Protein AF-A0A957F9A7-F1 (afdb_monomer_lite)

Radius of gyration: 16.11 Å; chains: 1; bounding box: 37×34×52 Å

Sequence (173 aa):
MDPIIGNIPNRIVIVIGLGLLIWALRLVDGLLLRGRLNQRYAIQPRTPFRLLPILIAPFLHKDLKHILSNTIPLLVLAYLVMVPNTFAFWVVTPIVMLTSGLGIWLFGKSGTGHVGASSLILGYFGYVLARGILLGDFVSILIAVGVVVLGAIFYGAFGMIKQIIPGKEGIST

Foldseek 3Di:
DPLQVVCVVVLVCVLVVLLCQLVVQACCCVPPVVVVCQVVLFLAAPDPDDVRSLLCQASYDDDDLQSVLQSQLVSLLLSLLCNVHNVSSVVQQVVQSVVLSVVCRHPNDHPATGGHNLSVSVSSLVVSVVCCVVVVVVVSNVSNVVSNVVSCVPSNVCNRVCSPPDDDDDHDD

pLDDT: mean 88.1, std 16.27, range [38.59, 98.5]

Structure (mmCIF, N/CA/C/O backbone):
data_AF-A0A957F9A7-F1
#
_entry.id   AF-A0A957F9A7-F1
#
loop_
_atom_site.group_PDB
_atom_site.id
_atom_site.type_symbol
_atom_site.label_atom_id
_atom_site.label_alt_id
_atom_site.label_comp_id
_atom_site.label_asym_id
_atom_site.label_entity_id
_atom_site.label_seq_id
_atom_site.pdbx_PDB_ins_code
_atom_site.Cartn_x
_atom_site.Cartn_y
_atom_site.Cartn_z
_atom_site.occupancy
_atom_site.B_iso_or_equiv
_atom_site.auth_seq_id
_atom_site.auth_comp_id
_atom_site.auth_asym_id
_atom_site.auth_atom_id
_atom_site.pdbx_PDB_model_num
ATOM 1 N N . MET A 1 1 ? 10.941 1.898 -30.757 1.00 50.50 1 MET A N 1
ATOM 2 C CA . MET A 1 1 ? 11.155 2.429 -29.394 1.00 50.50 1 MET A CA 1
ATOM 3 C C . MET A 1 1 ? 10.916 1.288 -28.431 1.00 50.50 1 MET A C 1
ATOM 5 O O . MET A 1 1 ? 9.912 0.608 -28.610 1.00 50.50 1 MET A O 1
ATOM 9 N N . ASP A 1 2 ? 11.816 1.046 -27.477 1.00 53.00 2 ASP A N 1
ATOM 10 C CA . ASP A 1 2 ? 11.614 -0.018 -26.492 1.00 53.00 2 ASP A CA 1
ATOM 11 C C . ASP A 1 2 ? 10.252 0.158 -25.799 1.00 53.00 2 ASP A C 1
ATOM 13 O O . ASP A 1 2 ? 9.979 1.254 -25.289 1.00 53.00 2 ASP A O 1
ATOM 17 N N . PRO A 1 3 ? 9.399 -0.884 -25.735 1.00 59.69 3 PRO A N 1
ATOM 18 C CA . PRO A 1 3 ? 8.107 -0.823 -25.044 1.00 59.69 3 PRO A CA 1
ATOM 19 C C . PRO A 1 3 ? 8.244 -0.366 -23.583 1.00 59.69 3 PRO A C 1
ATOM 21 O O . PRO A 1 3 ? 7.320 0.208 -23.007 1.00 59.69 3 PRO A O 1
ATOM 24 N N . ILE A 1 4 ? 9.427 -0.595 -23.003 1.00 58.91 4 ILE A N 1
ATOM 25 C CA . ILE A 1 4 ? 9.827 -0.175 -21.661 1.00 58.91 4 ILE A CA 1
ATOM 26 C C . ILE A 1 4 ? 9.939 1.354 -21.563 1.00 58.91 4 ILE A C 1
ATOM 28 O O . ILE A 1 4 ? 9.441 1.932 -20.599 1.00 58.91 4 ILE A O 1
ATOM 32 N N . ILE A 1 5 ? 10.544 2.013 -22.557 1.00 60.78 5 ILE A N 1
ATOM 33 C CA . ILE A 1 5 ? 10.797 3.464 -22.549 1.00 60.78 5 ILE A CA 1
ATOM 34 C C . ILE A 1 5 ? 9.531 4.242 -22.931 1.00 60.78 5 ILE A C 1
ATOM 36 O O . ILE A 1 5 ? 9.222 5.262 -22.316 1.00 60.78 5 ILE A O 1
ATOM 40 N N . GLY A 1 6 ? 8.738 3.729 -23.880 1.00 60.78 6 GLY A N 1
ATOM 41 C CA . GLY A 1 6 ? 7.516 4.397 -24.348 1.00 60.78 6 GLY A CA 1
ATOM 42 C C . GLY A 1 6 ? 6.411 4.539 -23.291 1.00 60.78 6 GLY A C 1
ATOM 43 O O . GLY A 1 6 ? 5.535 5.386 -23.430 1.00 60.78 6 GLY A O 1
ATOM 44 N N . ASN A 1 7 ? 6.452 3.745 -22.215 1.00 74.44 7 ASN A N 1
ATOM 45 C CA . ASN A 1 7 ? 5.425 3.733 -21.166 1.00 74.44 7 ASN A CA 1
ATOM 46 C C . ASN A 1 7 ? 5.850 4.439 -19.864 1.00 74.44 7 ASN A C 1
ATOM 48 O O . ASN A 1 7 ? 5.068 4.474 -18.913 1.00 74.44 7 ASN A O 1
ATOM 52 N N . ILE A 1 8 ? 7.063 5.005 -19.794 1.00 78.88 8 ILE A N 1
ATOM 53 C CA . ILE A 1 8 ? 7.565 5.703 -18.595 1.00 78.88 8 ILE A CA 1
ATOM 54 C C . ILE A 1 8 ? 6.632 6.844 -18.149 1.00 78.88 8 ILE A C 1
ATOM 56 O O . ILE A 1 8 ? 6.309 6.882 -16.957 1.00 78.88 8 ILE A O 1
ATOM 60 N N . PRO A 1 9 ? 6.124 7.720 -19.045 1.00 85.12 9 PRO A N 1
ATOM 61 C CA . PRO A 1 9 ? 5.221 8.796 -18.637 1.00 85.12 9 PRO A CA 1
ATOM 62 C C . PRO A 1 9 ? 3.970 8.271 -17.922 1.00 85.12 9 PRO A C 1
ATOM 64 O O . PRO A 1 9 ? 3.603 8.779 -16.865 1.00 85.12 9 PRO A O 1
ATOM 67 N N . ASN A 1 10 ? 3.375 7.186 -18.425 1.00 90.62 10 ASN A N 1
ATOM 68 C CA . ASN A 1 10 ? 2.188 6.578 -17.820 1.00 90.62 10 ASN A CA 1
ATOM 69 C C . ASN A 1 10 ? 2.476 6.018 -16.423 1.00 90.62 10 ASN A C 1
ATOM 71 O O . ASN A 1 10 ? 1.678 6.203 -15.507 1.00 90.62 10 ASN A O 1
ATOM 75 N N . ARG A 1 11 ? 3.632 5.367 -16.232 1.00 94.12 11 ARG A N 1
ATOM 76 C CA . ARG A 1 11 ? 4.041 4.836 -14.920 1.00 94.12 11 ARG A CA 1
ATOM 77 C C . ARG A 1 11 ? 4.198 5.954 -13.896 1.00 94.12 11 ARG A C 1
ATOM 79 O O . ARG A 1 11 ? 3.712 5.828 -12.776 1.00 94.12 11 ARG A O 1
ATOM 86 N N . ILE A 1 12 ? 4.844 7.053 -14.288 1.00 95.00 12 ILE A N 1
ATOM 87 C CA . ILE A 1 12 ? 5.036 8.224 -13.426 1.00 95.00 12 ILE A CA 1
ATOM 88 C C . ILE A 1 12 ? 3.685 8.839 -13.057 1.00 95.00 12 ILE A C 1
ATOM 90 O O . ILE A 1 12 ? 3.443 9.093 -11.880 1.00 95.00 12 ILE A O 1
ATOM 94 N N . VAL A 1 13 ? 2.781 9.014 -14.027 1.00 96.25 13 VAL A N 1
ATOM 95 C CA . VAL A 1 13 ? 1.426 9.533 -13.777 1.00 96.25 13 VAL A CA 1
ATOM 96 C C . VAL A 1 13 ? 0.665 8.647 -12.790 1.00 96.25 13 VAL A C 1
ATOM 98 O O . VAL A 1 13 ? 0.061 9.170 -11.857 1.00 96.25 13 VAL A O 1
ATOM 101 N N . ILE A 1 14 ? 0.731 7.319 -12.933 1.00 96.75 14 ILE A N 1
ATOM 102 C CA . ILE A 1 14 ? 0.079 6.379 -12.008 1.00 96.75 14 ILE A CA 1
ATOM 103 C C . ILE A 1 14 ? 0.660 6.499 -10.595 1.00 96.75 14 ILE A C 1
ATOM 105 O O . ILE A 1 14 ? -0.094 6.584 -9.630 1.00 96.75 14 ILE A O 1
ATOM 109 N N . VAL A 1 15 ? 1.987 6.529 -10.458 1.00 97.69 15 VAL A N 1
ATOM 110 C CA . VAL A 1 15 ? 2.659 6.624 -9.152 1.00 97.69 15 VAL A CA 1
ATOM 111 C C . VAL A 1 15 ? 2.347 7.958 -8.474 1.00 97.69 15 VAL A C 1
ATOM 113 O O . VAL A 1 15 ? 1.937 7.977 -7.315 1.00 97.69 15 VAL A O 1
ATOM 116 N N . ILE A 1 16 ? 2.467 9.076 -9.191 1.00 97.56 16 ILE A N 1
ATOM 117 C CA . ILE A 1 16 ? 2.120 10.398 -8.655 1.00 97.56 16 ILE A CA 1
ATOM 118 C C . ILE A 1 16 ? 0.634 10.447 -8.296 1.00 97.56 16 ILE A C 1
ATOM 120 O O . ILE A 1 16 ? 0.294 10.888 -7.202 1.00 97.56 16 ILE A O 1
ATOM 124 N N . GLY A 1 17 ? -0.245 9.941 -9.163 1.00 98.19 17 GLY A N 1
ATOM 125 C CA . GLY A 1 17 ? -1.681 9.861 -8.906 1.00 98.19 17 GLY A CA 1
ATOM 126 C C . GLY A 1 17 ? -2.010 9.051 -7.652 1.00 98.19 17 GLY A C 1
ATOM 127 O O . GLY A 1 17 ? -2.815 9.491 -6.835 1.00 98.19 17 GLY A O 1
ATOM 128 N N . LEU A 1 18 ? -1.337 7.916 -7.444 1.00 98.06 18 LEU A N 1
ATOM 129 C CA . LEU A 1 18 ? -1.471 7.101 -6.237 1.00 98.06 18 LEU A CA 1
ATOM 130 C C . LEU A 1 18 ? -1.022 7.864 -4.983 1.00 98.06 18 LEU A C 1
ATOM 132 O O . LEU A 1 18 ? -1.723 7.844 -3.972 1.00 98.06 18 LEU A O 1
ATOM 136 N N . GLY A 1 19 ? 0.112 8.566 -5.053 1.00 98.19 19 GLY A N 1
ATOM 137 C CA . GLY A 1 19 ? 0.606 9.414 -3.967 1.00 98.19 19 GLY A CA 1
ATOM 138 C C . GLY A 1 19 ? -0.369 10.542 -3.627 1.00 98.19 19 GLY A C 1
ATOM 139 O O . GLY A 1 19 ? -0.747 10.712 -2.468 1.00 98.19 19 GLY A O 1
ATOM 140 N N . LEU A 1 20 ? -0.837 11.271 -4.639 1.00 98.50 20 LEU A N 1
ATOM 141 C CA . LEU A 1 20 ? -1.823 12.337 -4.472 1.00 98.50 20 LEU A CA 1
ATOM 142 C C . LEU A 1 20 ? -3.130 11.806 -3.880 1.00 98.50 20 LEU A C 1
ATOM 144 O O . LEU A 1 20 ? -3.684 12.438 -2.985 1.00 98.50 20 LEU A O 1
ATOM 148 N N . LEU A 1 21 ? -3.593 10.631 -4.314 1.00 98.38 21 LEU A N 1
ATOM 149 C CA . LEU A 1 21 ? -4.808 10.006 -3.799 1.00 98.38 21 LEU A CA 1
ATOM 150 C C . LEU A 1 21 ? -4.716 9.728 -2.294 1.00 98.38 21 LEU A C 1
ATOM 152 O O . LEU A 1 21 ? -5.600 10.147 -1.545 1.00 98.38 21 LEU A O 1
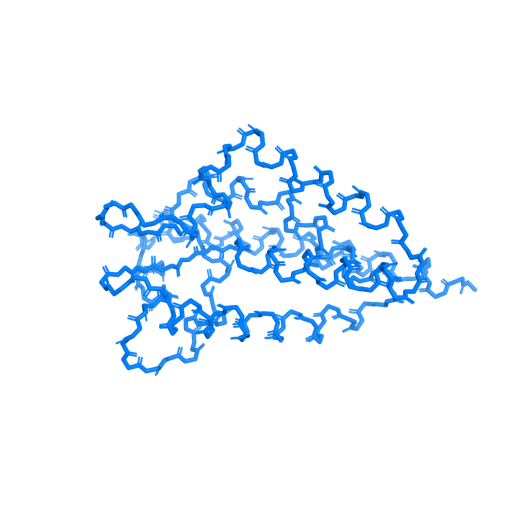ATOM 156 N N . ILE A 1 22 ? -3.658 9.051 -1.830 1.00 98.06 22 ILE A N 1
ATOM 157 C CA . ILE A 1 22 ? -3.535 8.701 -0.404 1.00 98.06 22 ILE A CA 1
ATOM 158 C C . ILE A 1 22 ? -3.388 9.945 0.481 1.00 98.06 22 ILE A C 1
ATOM 160 O O . ILE A 1 22 ? -3.947 9.996 1.579 1.00 98.06 22 ILE A O 1
ATOM 164 N N . TRP A 1 23 ? -2.690 10.976 -0.005 1.00 98.44 23 TRP A N 1
ATOM 165 C CA . TRP A 1 23 ? -2.528 12.236 0.718 1.00 98.44 23 TRP A CA 1
ATOM 166 C C . TRP A 1 23 ? -3.820 13.050 0.738 1.00 98.44 23 TRP A C 1
ATOM 168 O O . TRP A 1 23 ? -4.209 13.536 1.800 1.00 98.44 23 TRP A O 1
ATOM 178 N N . ALA A 1 24 ? -4.534 13.137 -0.386 1.00 98.31 24 ALA A N 1
ATOM 179 C CA . ALA A 1 24 ? -5.834 13.795 -0.456 1.00 98.31 24 ALA A CA 1
ATOM 180 C C . ALA A 1 24 ? -6.838 13.136 0.499 1.00 98.31 24 ALA A C 1
ATOM 182 O O . ALA A 1 24 ? -7.463 13.827 1.303 1.00 98.31 24 ALA A O 1
ATOM 183 N N . LEU A 1 25 ? -6.935 11.801 0.490 1.00 98.12 25 LEU A N 1
ATOM 184 C CA . LEU A 1 25 ? -7.801 11.059 1.410 1.00 98.12 25 LEU A CA 1
ATOM 185 C C . LEU A 1 25 ? -7.422 11.295 2.874 1.00 98.12 25 LEU A C 1
ATOM 187 O O . LEU A 1 25 ? -8.306 11.506 3.702 1.00 98.12 25 LEU A O 1
ATOM 191 N N . ARG A 1 26 ? -6.126 11.319 3.209 1.00 96.62 26 ARG A N 1
ATOM 192 C CA . ARG A 1 26 ? -5.669 11.602 4.576 1.00 96.62 26 ARG A CA 1
ATOM 193 C C . ARG A 1 26 ? -6.007 13.022 5.026 1.00 96.62 26 ARG A C 1
ATOM 195 O O . ARG A 1 26 ? -6.384 13.201 6.188 1.00 96.62 26 ARG A O 1
ATOM 202 N N . LEU A 1 27 ? -5.847 14.017 4.153 1.00 97.44 27 LEU A N 1
ATOM 203 C CA . LEU A 1 27 ? -6.173 15.413 4.453 1.00 97.44 27 LEU A CA 1
ATOM 204 C C . LEU A 1 27 ? -7.681 15.591 4.632 1.00 97.44 27 LEU A C 1
ATOM 206 O O . LEU A 1 27 ? -8.108 16.136 5.647 1.00 97.44 27 LEU A O 1
ATOM 210 N N . VAL A 1 28 ? -8.486 15.060 3.709 1.00 97.81 28 VAL A N 1
ATOM 211 C CA . VAL A 1 28 ? -9.953 15.104 3.788 1.00 97.81 28 VAL A CA 1
ATOM 212 C C . VAL A 1 28 ? -10.454 14.383 5.039 1.00 97.81 28 VAL A C 1
ATOM 214 O O . VAL A 1 28 ? -11.222 14.960 5.810 1.00 97.81 28 VAL A O 1
ATOM 217 N N . ASP A 1 29 ? -9.998 13.155 5.298 1.00 96.81 29 ASP A N 1
ATOM 218 C CA . ASP A 1 29 ? -10.467 12.398 6.461 1.00 96.81 29 ASP A CA 1
ATOM 219 C C . ASP A 1 29 ? -10.061 13.059 7.782 1.00 96.81 29 ASP A C 1
ATOM 221 O O . ASP A 1 29 ? -10.850 13.138 8.723 1.00 96.81 29 ASP A O 1
ATOM 225 N N . GLY A 1 30 ? -8.831 13.573 7.847 1.00 94.31 30 GLY A N 1
ATOM 226 C CA . GLY A 1 30 ? -8.297 14.208 9.045 1.00 94.31 30 GLY A CA 1
ATOM 227 C C . GLY A 1 30 ? -8.922 15.561 9.360 1.00 94.31 30 GLY A C 1
ATOM 228 O O . GLY A 1 30 ? -9.263 15.812 10.512 1.00 94.31 30 GLY A O 1
ATOM 229 N N . LEU A 1 31 ? -9.051 16.429 8.354 1.00 95.56 31 LEU A N 1
ATOM 230 C CA . LEU A 1 31 ? -9.465 17.821 8.542 1.00 95.56 31 LEU A CA 1
ATOM 231 C C . LEU A 1 31 ? -10.983 17.998 8.467 1.00 95.56 31 LEU A C 1
ATOM 233 O O . LEU A 1 31 ? -11.542 18.780 9.230 1.00 95.56 31 LEU A O 1
ATOM 237 N N . LEU A 1 32 ? -11.657 17.272 7.568 1.00 96.50 32 LEU A N 1
ATOM 238 C CA . LEU A 1 32 ? -13.083 17.474 7.291 1.00 96.50 32 LEU A CA 1
ATOM 239 C C . LEU A 1 32 ? -13.966 16.422 7.967 1.00 96.50 32 LEU A C 1
ATOM 241 O O . LEU A 1 32 ? -15.067 16.733 8.416 1.00 96.50 32 LEU A O 1
ATOM 245 N N . LEU A 1 33 ? -13.496 15.175 8.058 1.00 95.81 33 LEU A N 1
ATOM 246 C CA . LEU A 1 33 ? -14.331 14.045 8.487 1.00 95.81 33 LEU A CA 1
ATOM 247 C C . LEU A 1 33 ? -13.977 13.496 9.871 1.00 95.81 33 LEU A C 1
ATOM 249 O O . LEU A 1 33 ? -14.659 12.587 10.343 1.00 95.81 33 LEU A O 1
ATOM 253 N N . ARG A 1 34 ? -12.965 14.058 10.544 1.00 93.69 34 ARG A N 1
ATOM 254 C CA . ARG A 1 34 ? -12.528 13.671 11.897 1.00 93.69 34 ARG A CA 1
ATOM 255 C C . ARG A 1 34 ? -12.271 12.159 12.036 1.00 93.69 34 ARG A C 1
ATOM 257 O O . ARG A 1 34 ? -12.623 11.560 13.048 1.00 93.69 34 ARG A O 1
ATOM 264 N N . GLY A 1 35 ? -11.698 11.531 11.008 1.00 92.12 35 GLY A N 1
ATOM 265 C CA . GLY A 1 35 ? -11.353 10.105 11.015 1.00 92.12 35 GLY A CA 1
ATOM 266 C C . GLY A 1 35 ? -12.502 9.144 10.676 1.00 92.12 35 GLY A C 1
ATOM 267 O O . GLY A 1 35 ? -12.351 7.928 10.823 1.00 92.12 35 GLY A O 1
ATOM 268 N N . ARG A 1 36 ? -13.672 9.644 10.258 1.00 94.44 36 ARG A N 1
ATOM 269 C CA . ARG A 1 36 ? -14.846 8.801 9.970 1.00 94.44 36 ARG A CA 1
ATOM 270 C C . ARG A 1 36 ? -14.634 7.849 8.791 1.00 94.44 36 ARG A C 1
ATOM 272 O O . ARG A 1 36 ? -15.222 6.767 8.805 1.00 94.44 36 ARG A O 1
ATOM 279 N N . LEU A 1 37 ? -13.820 8.196 7.788 1.00 94.75 37 LEU A N 1
ATOM 280 C CA . LEU A 1 37 ? -13.495 7.261 6.702 1.00 94.75 37 LEU A CA 1
ATOM 281 C C . LEU A 1 37 ? -12.665 6.099 7.232 1.00 94.75 37 LEU A C 1
ATOM 283 O O . LEU A 1 37 ? -13.027 4.951 6.975 1.00 94.75 37 LEU A O 1
ATOM 287 N N . ASN A 1 38 ? -11.621 6.387 8.019 1.00 92.25 38 ASN A N 1
ATOM 288 C CA . ASN A 1 38 ? -10.823 5.357 8.685 1.00 92.25 38 ASN A CA 1
ATOM 289 C C . ASN A 1 38 ? -11.714 4.402 9.499 1.00 92.25 38 ASN A C 1
ATOM 291 O O . ASN A 1 38 ? -11.626 3.191 9.334 1.00 92.25 38 ASN A O 1
ATOM 295 N N . GLN A 1 39 ? -12.632 4.922 10.319 1.00 92.19 39 GLN A N 1
ATOM 296 C CA . GLN A 1 39 ? -13.532 4.091 11.134 1.00 92.19 39 GLN A CA 1
ATOM 297 C C . GLN A 1 39 ? -14.489 3.230 10.291 1.00 92.19 39 GLN A C 1
ATOM 299 O O . GLN A 1 39 ? -14.738 2.068 10.613 1.00 92.19 39 GLN A O 1
ATOM 304 N N . ARG A 1 40 ? -15.033 3.787 9.202 1.00 95.06 40 ARG A N 1
ATOM 305 C CA . ARG A 1 40 ? -16.044 3.120 8.367 1.00 95.06 40 ARG A CA 1
ATOM 306 C C . ARG A 1 40 ? -15.469 2.021 7.474 1.00 95.06 40 ARG A C 1
ATOM 308 O O . ARG A 1 40 ? -16.169 1.034 7.204 1.00 95.06 40 ARG A O 1
ATOM 315 N N . TYR A 1 41 ? -14.246 2.227 6.989 1.00 96.62 41 TYR A N 1
ATOM 316 C CA . TYR A 1 41 ? -13.603 1.401 5.967 1.00 96.62 41 TYR A CA 1
ATOM 317 C C . TYR A 1 41 ? -12.344 0.678 6.450 1.00 96.62 41 TYR A C 1
ATOM 319 O O . TYR A 1 41 ? -11.682 0.042 5.638 1.00 96.62 41 TYR A O 1
ATOM 327 N N . ALA A 1 42 ? -12.037 0.713 7.747 1.00 95.69 42 ALA A N 1
ATOM 328 C CA . ALA A 1 42 ? -11.057 -0.192 8.332 1.00 95.69 42 ALA A CA 1
ATOM 329 C C . ALA A 1 42 ? -11.466 -1.657 8.132 1.00 95.69 42 ALA A C 1
ATOM 331 O O . ALA A 1 42 ? -12.635 -2.025 8.300 1.00 95.69 42 ALA A O 1
ATOM 332 N N . ILE A 1 43 ? -10.487 -2.507 7.827 1.00 95.50 43 ILE A N 1
ATOM 333 C CA . ILE A 1 43 ? -10.666 -3.958 7.826 1.00 95.50 43 ILE A CA 1
ATOM 334 C C . ILE A 1 43 ? -10.770 -4.408 9.281 1.00 95.50 43 ILE A C 1
ATOM 336 O O . ILE A 1 43 ? -9.818 -4.269 10.054 1.00 95.50 43 ILE A O 1
ATOM 340 N N . GLN A 1 44 ? -11.931 -4.945 9.644 1.00 95.25 44 GLN A N 1
ATOM 341 C CA . GLN A 1 44 ? -12.198 -5.492 10.969 1.00 95.25 44 GLN A CA 1
ATOM 342 C C . GLN A 1 44 ? -12.063 -7.018 10.914 1.00 95.25 44 GLN A C 1
ATOM 344 O O . GLN A 1 44 ? -12.837 -7.664 10.204 1.00 95.25 44 GLN A O 1
ATOM 349 N N . PRO A 1 45 ? -11.080 -7.621 11.603 1.00 94.88 45 PRO A N 1
ATOM 350 C CA . PRO A 1 45 ? -10.890 -9.062 11.552 1.00 94.88 45 PRO A CA 1
ATOM 351 C C . PRO A 1 45 ? -12.052 -9.825 12.177 1.00 94.88 45 PRO A C 1
ATOM 353 O O . PRO A 1 45 ? -12.544 -9.451 13.245 1.00 94.88 45 PRO A O 1
ATOM 356 N N . ARG A 1 46 ? -12.434 -10.938 11.544 1.00 94.38 46 ARG A N 1
ATOM 357 C CA . ARG A 1 46 ? -13.418 -11.906 12.059 1.00 94.38 46 ARG A CA 1
ATOM 358 C C . ARG A 1 46 ? -14.799 -11.307 12.376 1.00 94.38 46 ARG A C 1
ATOM 360 O O . ARG A 1 46 ? -15.534 -11.839 13.201 1.00 94.38 46 ARG A O 1
ATOM 367 N N . THR A 1 47 ? -15.163 -10.214 11.707 1.00 93.75 47 THR A N 1
ATOM 368 C CA . THR A 1 47 ? -16.527 -9.651 11.678 1.00 93.75 47 THR A CA 1
ATOM 369 C C . THR A 1 47 ? -17.256 -10.084 10.400 1.00 93.75 47 THR A C 1
ATOM 371 O O . THR A 1 47 ? -16.593 -10.590 9.491 1.00 93.75 47 THR A O 1
ATOM 374 N N . PRO A 1 48 ? -18.582 -9.860 10.255 1.00 96.12 48 PRO A N 1
ATOM 375 C CA . PRO A 1 48 ? -19.277 -10.110 8.992 1.00 96.12 48 PRO A CA 1
ATOM 376 C C . PRO A 1 48 ? -18.514 -9.530 7.800 1.00 96.12 48 PRO A C 1
ATOM 378 O O . PRO A 1 48 ? -18.048 -8.386 7.846 1.00 96.12 48 PRO A O 1
ATOM 381 N N . PHE A 1 49 ? -18.336 -10.353 6.766 1.00 93.06 49 PHE A N 1
ATOM 382 C CA . PHE A 1 49 ? -17.470 -10.028 5.641 1.00 93.06 49 PHE A CA 1
ATOM 383 C C . PHE A 1 49 ? -17.971 -8.788 4.896 1.00 93.06 49 PHE A C 1
ATOM 385 O O . PHE A 1 49 ? -19.153 -8.658 4.576 1.00 93.06 49 PHE A O 1
ATOM 392 N N . ARG A 1 50 ? -17.045 -7.876 4.591 1.00 94.12 50 ARG A N 1
ATOM 393 C CA . ARG A 1 50 ? -17.308 -6.676 3.797 1.00 94.12 50 ARG A CA 1
ATOM 394 C C . ARG A 1 50 ? -16.170 -6.504 2.800 1.00 94.12 50 ARG A C 1
ATOM 396 O O . ARG A 1 50 ? -15.034 -6.259 3.195 1.00 94.12 50 ARG A O 1
ATOM 403 N N . LEU A 1 51 ? -16.493 -6.575 1.510 1.00 95.44 51 LEU A N 1
ATOM 404 C CA . LEU A 1 51 ? -15.510 -6.408 0.435 1.00 95.44 51 LEU A CA 1
ATOM 405 C C . LEU A 1 51 ? -14.961 -4.976 0.369 1.00 95.44 51 LEU A C 1
ATOM 407 O O . LEU A 1 51 ? -13.787 -4.758 0.098 1.00 95.44 51 LEU A O 1
ATOM 411 N N . LEU A 1 52 ? -15.810 -3.985 0.638 1.00 96.38 52 LEU A N 1
ATOM 412 C CA . LEU A 1 52 ? -15.455 -2.584 0.440 1.00 96.38 52 LEU A CA 1
ATOM 413 C C . LEU A 1 52 ? -14.283 -2.110 1.334 1.00 96.38 52 LEU A C 1
ATOM 415 O O . LEU A 1 52 ? -13.364 -1.498 0.797 1.00 96.38 52 LEU A O 1
ATOM 419 N N . PRO A 1 53 ? -14.229 -2.429 2.646 1.00 95.56 53 PRO A N 1
ATOM 420 C CA . PRO A 1 53 ? -13.035 -2.206 3.465 1.00 95.56 53 PRO A CA 1
ATOM 421 C C . PRO A 1 53 ? -11.751 -2.822 2.901 1.00 95.56 53 PRO A C 1
ATOM 423 O O . PRO A 1 53 ? -10.712 -2.182 2.965 1.00 95.56 53 PRO A O 1
ATOM 426 N N . ILE A 1 54 ? -11.806 -4.014 2.300 1.00 96.00 54 ILE A N 1
ATOM 427 C CA . ILE A 1 54 ? -10.619 -4.671 1.724 1.00 96.00 54 ILE A CA 1
ATOM 428 C C . ILE A 1 54 ? -10.022 -3.840 0.580 1.00 96.00 54 ILE A C 1
ATOM 430 O O . ILE A 1 54 ? -8.804 -3.727 0.467 1.00 96.00 54 ILE A O 1
ATOM 434 N N . LEU A 1 55 ? -10.876 -3.225 -0.239 1.00 96.00 55 LEU A N 1
ATOM 435 C CA . LEU A 1 55 ? -10.446 -2.417 -1.381 1.00 96.00 55 LEU A CA 1
ATOM 436 C C . LEU A 1 55 ? -10.087 -0.974 -0.994 1.00 96.00 55 LEU A C 1
ATOM 438 O O . LEU A 1 55 ? -9.231 -0.371 -1.630 1.00 96.00 55 LEU A O 1
ATOM 442 N N . ILE A 1 56 ? -10.730 -0.408 0.034 1.00 96.81 56 ILE A N 1
ATOM 443 C CA . ILE A 1 56 ? -10.551 1.003 0.419 1.00 96.81 56 ILE A CA 1
ATOM 444 C C . ILE A 1 56 ? -9.457 1.194 1.473 1.00 96.81 56 ILE A C 1
ATOM 446 O O . ILE A 1 56 ? -8.711 2.172 1.403 1.00 96.81 56 ILE A O 1
ATOM 450 N N . ALA A 1 57 ? -9.346 0.289 2.448 1.00 96.06 57 ALA A N 1
ATOM 451 C CA . ALA A 1 57 ? -8.420 0.427 3.571 1.00 96.06 57 ALA A CA 1
ATOM 452 C C . ALA A 1 57 ? -6.964 0.726 3.168 1.00 96.06 57 ALA A C 1
ATOM 454 O O . ALA A 1 57 ? -6.362 1.564 3.844 1.00 96.06 57 ALA A O 1
ATOM 455 N N . PRO A 1 58 ? -6.403 0.155 2.077 1.00 96.38 58 PRO A N 1
ATOM 456 C CA . PRO A 1 58 ? -5.037 0.461 1.650 1.00 96.38 58 PRO A CA 1
ATOM 457 C C . PRO A 1 58 ? -4.773 1.942 1.349 1.00 96.38 58 PRO A C 1
ATOM 459 O O . PRO A 1 58 ? -3.633 2.393 1.422 1.00 96.38 58 PRO A O 1
ATOM 462 N N . PHE A 1 59 ? -5.810 2.715 1.020 1.00 97.88 59 PHE A N 1
ATOM 463 C CA . PHE A 1 59 ? -5.679 4.134 0.689 1.00 97.88 59 PHE A CA 1
ATOM 464 C C . PHE A 1 59 ? -5.885 5.066 1.890 1.00 97.88 59 PHE A C 1
ATOM 466 O O . PHE A 1 59 ? -5.577 6.257 1.819 1.00 97.88 59 PHE A O 1
ATOM 473 N N . LEU A 1 60 ? -6.399 4.540 3.000 1.00 97.25 60 LEU A N 1
ATOM 474 C CA . LEU A 1 60 ? -6.706 5.300 4.205 1.00 97.25 60 LEU A CA 1
ATOM 475 C C . LEU A 1 60 ? -5.566 5.205 5.216 1.00 97.25 60 LEU A C 1
ATOM 477 O O . LEU A 1 60 ? -4.915 4.177 5.331 1.00 97.25 60 LEU A O 1
ATOM 481 N N . HIS A 1 61 ? -5.311 6.276 5.965 1.00 94.94 61 HIS A N 1
ATOM 482 C CA . HIS A 1 61 ? -4.229 6.318 6.948 1.00 94.94 61 HIS A CA 1
ATOM 483 C C . HIS A 1 61 ? -4.696 7.018 8.225 1.00 94.94 61 HIS A C 1
ATOM 485 O O . HIS A 1 61 ? -5.308 8.087 8.176 1.00 94.94 61 HIS A O 1
ATOM 491 N N . LYS A 1 62 ? -4.379 6.422 9.379 1.00 89.50 62 LYS A N 1
ATOM 492 C CA . LYS A 1 62 ? -4.843 6.893 10.694 1.00 89.50 62 LYS A CA 1
ATOM 493 C C . LYS A 1 62 ? -4.132 8.151 11.212 1.00 89.50 62 LYS A C 1
ATOM 495 O O . LYS A 1 62 ? -4.738 8.957 11.907 1.00 89.50 62 LYS A O 1
ATOM 500 N N . ASP A 1 63 ? -2.859 8.344 10.869 1.00 89.69 63 ASP A N 1
ATOM 501 C CA . ASP A 1 63 ? -2.046 9.464 11.350 1.00 89.69 63 ASP A CA 1
ATOM 502 C C . ASP A 1 63 ? -0.962 9.862 10.329 1.00 89.69 63 ASP A C 1
ATOM 504 O O . ASP A 1 63 ? -0.829 9.236 9.275 1.00 89.69 63 ASP A O 1
ATOM 508 N N . LEU A 1 64 ? -0.253 10.967 10.593 1.00 91.12 64 LEU A N 1
ATOM 509 C CA . LEU A 1 64 ? 0.776 11.488 9.683 1.00 91.12 64 LEU A CA 1
ATOM 510 C C . LEU A 1 64 ? 2.007 10.582 9.615 1.00 91.12 64 LEU A C 1
ATOM 512 O O . LEU A 1 64 ? 2.558 10.380 8.536 1.00 91.12 64 LEU A O 1
ATOM 516 N N . LYS A 1 65 ? 2.422 10.002 10.745 1.00 88.94 65 LYS A N 1
ATOM 517 C CA . LYS A 1 65 ? 3.577 9.101 10.790 1.00 88.94 65 LYS A CA 1
ATOM 518 C C . LYS A 1 65 ? 3.331 7.875 9.910 1.00 88.94 65 LYS A C 1
ATOM 520 O O . LYS A 1 65 ? 4.222 7.456 9.182 1.00 88.94 65 LYS A O 1
ATOM 525 N N . HIS A 1 66 ? 2.107 7.361 9.939 1.00 89.62 66 HIS A N 1
ATOM 526 C CA . HIS A 1 66 ? 1.692 6.191 9.190 1.00 89.62 66 HIS A CA 1
ATOM 527 C C . HIS A 1 66 ? 1.641 6.421 7.669 1.00 89.62 66 HIS A C 1
ATOM 529 O O . HIS A 1 66 ? 2.091 5.568 6.907 1.00 89.62 66 HIS A O 1
ATOM 535 N N . ILE A 1 67 ? 1.125 7.560 7.190 1.00 94.25 67 ILE A N 1
ATOM 536 C CA . ILE A 1 67 ? 1.170 7.861 5.745 1.00 94.25 67 ILE A CA 1
ATOM 537 C C . ILE A 1 67 ? 2.601 8.149 5.274 1.00 94.25 67 ILE A C 1
ATOM 539 O O . ILE A 1 67 ? 2.998 7.688 4.203 1.00 94.25 67 ILE A O 1
ATOM 543 N N . LEU A 1 68 ? 3.404 8.846 6.086 1.00 91.88 68 LEU A N 1
ATOM 544 C CA . LEU A 1 68 ? 4.803 9.135 5.766 1.00 91.88 68 LEU A CA 1
ATOM 545 C C . LEU A 1 68 ? 5.621 7.847 5.619 1.00 91.88 68 LEU A C 1
ATOM 547 O O . LEU A 1 68 ? 6.342 7.704 4.635 1.00 91.88 68 LEU A O 1
ATOM 551 N N . SER A 1 69 ? 5.440 6.879 6.524 1.00 89.69 69 SER A N 1
ATOM 552 C CA . SER A 1 69 ? 6.154 5.599 6.462 1.00 89.69 69 SER A CA 1
ATOM 553 C C . SER A 1 69 ? 5.775 4.737 5.259 1.00 89.69 69 SER A C 1
ATOM 555 O O . SER A 1 69 ? 6.578 3.923 4.816 1.00 89.69 69 SER A O 1
ATOM 557 N N . ASN A 1 70 ? 4.564 4.903 4.724 1.00 94.31 70 ASN A N 1
ATOM 558 C CA . ASN A 1 70 ? 4.076 4.121 3.589 1.00 94.31 70 ASN A CA 1
ATOM 559 C C . ASN A 1 70 ? 4.302 4.792 2.232 1.00 94.31 70 ASN A C 1
ATOM 561 O O . ASN A 1 70 ? 4.344 4.089 1.228 1.00 94.31 70 ASN A O 1
ATOM 565 N N . THR A 1 71 ? 4.460 6.119 2.177 1.00 95.56 71 THR A N 1
ATOM 566 C CA . THR A 1 71 ? 4.503 6.857 0.904 1.00 95.56 71 THR A CA 1
ATOM 567 C C . THR A 1 71 ? 5.652 6.372 0.019 1.00 95.56 71 THR A C 1
ATOM 569 O O . THR A 1 71 ? 5.404 5.841 -1.058 1.00 95.56 71 THR A O 1
ATOM 572 N N . ILE A 1 72 ? 6.906 6.494 0.465 1.00 95.50 72 ILE A N 1
ATOM 573 C CA . ILE A 1 72 ? 8.066 6.164 -0.385 1.00 95.50 72 ILE A CA 1
ATOM 574 C C . ILE A 1 72 ? 8.054 4.686 -0.819 1.00 95.50 72 ILE A C 1
ATOM 576 O O . ILE A 1 72 ? 8.143 4.432 -2.023 1.00 95.50 72 ILE A O 1
ATOM 580 N N . PRO A 1 73 ? 7.885 3.704 0.088 1.00 95.75 73 PRO A N 1
ATOM 581 C CA . PRO A 1 73 ? 7.913 2.298 -0.306 1.00 95.75 73 PRO A CA 1
ATOM 582 C C . PRO A 1 73 ? 6.743 1.921 -1.218 1.00 95.75 73 PRO A C 1
ATOM 584 O O . PRO A 1 73 ? 6.946 1.171 -2.169 1.00 95.75 73 PRO A O 1
ATOM 587 N N . LEU A 1 74 ? 5.546 2.485 -1.007 1.00 97.31 74 LEU A N 1
ATOM 588 C CA . LEU A 1 74 ? 4.411 2.269 -1.905 1.00 97.31 74 LEU A CA 1
ATOM 589 C C . LEU A 1 74 ? 4.704 2.773 -3.316 1.00 97.31 74 LEU A C 1
ATOM 591 O O . LEU A 1 74 ? 4.474 2.041 -4.275 1.00 97.31 74 LEU A O 1
ATOM 595 N N . LEU A 1 75 ? 5.204 4.003 -3.450 1.00 98.19 75 LEU A N 1
ATOM 596 C CA . LEU A 1 75 ? 5.450 4.616 -4.755 1.00 98.19 75 LEU A CA 1
ATOM 597 C C . LEU A 1 75 ? 6.547 3.879 -5.530 1.00 98.19 75 LEU A C 1
ATOM 599 O O . LEU A 1 75 ? 6.374 3.579 -6.712 1.00 98.19 75 LEU A O 1
ATOM 603 N N . VAL A 1 76 ? 7.643 3.529 -4.851 1.00 98.12 76 VAL A N 1
ATOM 604 C CA . VAL A 1 76 ? 8.749 2.773 -5.453 1.00 98.12 76 VAL A CA 1
ATOM 605 C C . VAL A 1 76 ? 8.289 1.375 -5.859 1.00 98.12 76 VAL A C 1
ATOM 607 O O . VAL A 1 76 ? 8.501 0.970 -6.999 1.00 98.12 76 VAL A O 1
ATOM 610 N N . LEU A 1 77 ? 7.612 0.638 -4.976 1.00 98.19 77 LEU A N 1
ATOM 611 C CA . LEU A 1 77 ? 7.163 -0.716 -5.300 1.00 98.19 77 LEU A CA 1
ATOM 612 C C . LEU A 1 77 ? 6.061 -0.728 -6.366 1.00 98.19 77 LEU A C 1
ATOM 614 O O . LEU A 1 77 ? 6.092 -1.590 -7.239 1.00 98.19 77 LEU A O 1
ATOM 618 N N . ALA A 1 78 ? 5.137 0.238 -6.367 1.00 98.19 78 ALA A N 1
ATOM 619 C CA . ALA A 1 78 ? 4.148 0.387 -7.436 1.00 98.19 78 ALA A CA 1
ATOM 620 C C . ALA A 1 78 ? 4.825 0.607 -8.799 1.00 98.19 78 ALA A C 1
ATOM 622 O O . ALA A 1 78 ? 4.416 0.014 -9.798 1.00 98.19 78 ALA A O 1
ATOM 623 N N . TYR A 1 79 ? 5.901 1.401 -8.838 1.00 98.12 79 TYR A N 1
ATOM 624 C CA . TYR A 1 79 ? 6.718 1.553 -10.040 1.00 98.12 79 TYR A CA 1
ATOM 625 C C . TYR A 1 79 ? 7.371 0.227 -10.456 1.00 98.12 79 TYR A C 1
ATOM 627 O O . TYR A 1 79 ? 7.272 -0.173 -11.617 1.00 98.12 79 TYR A O 1
ATOM 635 N N . LEU A 1 80 ? 7.984 -0.493 -9.510 1.00 97.75 80 LEU A N 1
ATOM 636 C CA . LEU A 1 80 ? 8.630 -1.782 -9.777 1.00 97.75 80 LEU A CA 1
ATOM 637 C C . LEU A 1 80 ? 7.647 -2.864 -10.234 1.00 97.75 80 LEU A C 1
ATOM 639 O O . LEU A 1 80 ? 8.021 -3.725 -11.031 1.00 97.75 80 LEU A O 1
ATOM 643 N N . VAL A 1 81 ? 6.388 -2.819 -9.791 1.00 98.06 81 VAL A N 1
ATOM 644 C CA . VAL A 1 81 ? 5.323 -3.701 -10.292 1.00 98.06 81 VAL A CA 1
ATOM 645 C C . VAL A 1 81 ? 5.111 -3.503 -11.796 1.00 98.06 81 VAL A C 1
ATOM 647 O O . VAL A 1 81 ? 4.933 -4.485 -12.516 1.00 98.06 81 VAL A O 1
ATOM 650 N N . MET A 1 82 ? 5.198 -2.258 -12.276 1.00 97.00 82 MET A N 1
ATOM 651 C CA . MET A 1 82 ? 4.985 -1.882 -13.678 1.00 97.00 82 MET A CA 1
ATOM 652 C C . MET A 1 82 ? 6.203 -2.071 -14.588 1.00 97.00 82 MET A C 1
ATOM 654 O O . MET A 1 82 ? 6.083 -1.851 -15.796 1.00 97.00 82 MET A O 1
ATOM 658 N N . VAL A 1 83 ? 7.367 -2.460 -14.051 1.00 94.00 83 VAL A N 1
ATOM 659 C CA . VAL A 1 83 ? 8.603 -2.645 -14.836 1.00 94.00 83 VAL A CA 1
ATOM 660 C C . VAL A 1 83 ? 8.389 -3.538 -16.069 1.00 94.00 83 VAL A C 1
ATOM 662 O O . VAL A 1 83 ? 8.751 -3.080 -17.158 1.00 94.00 83 VAL A O 1
ATOM 665 N N . PRO A 1 84 ? 7.736 -4.718 -15.969 1.00 90.31 84 PRO A N 1
ATOM 666 C CA . PRO A 1 84 ? 7.468 -5.564 -17.134 1.00 90.31 84 PRO A CA 1
ATOM 667 C C . PRO A 1 84 ? 6.520 -4.894 -18.133 1.00 90.31 84 PRO A C 1
ATOM 669 O O . PRO A 1 84 ? 6.771 -4.885 -19.332 1.00 90.31 84 PRO A O 1
ATOM 672 N N . ASN A 1 85 ? 5.423 -4.318 -17.637 1.00 90.75 85 ASN A N 1
ATOM 673 C CA . ASN A 1 85 ? 4.475 -3.499 -18.386 1.00 90.75 85 ASN A CA 1
ATOM 674 C C . ASN A 1 85 ? 3.515 -2.797 -17.409 1.00 90.75 85 ASN A C 1
ATOM 676 O O . ASN A 1 85 ? 3.324 -3.237 -16.276 1.00 90.75 85 ASN A O 1
ATOM 680 N N . THR A 1 86 ? 2.866 -1.723 -17.860 1.00 93.44 86 THR A N 1
ATOM 681 C CA . THR A 1 86 ? 1.907 -0.959 -17.043 1.00 93.44 86 THR A CA 1
ATOM 682 C C . THR A 1 86 ? 0.656 -1.774 -16.683 1.00 93.44 86 THR A C 1
ATOM 684 O O . THR A 1 86 ? 0.053 -1.546 -15.638 1.00 93.44 86 THR A O 1
ATOM 687 N N . PHE A 1 87 ? 0.277 -2.758 -17.507 1.00 92.75 87 PHE A N 1
ATOM 688 C CA . PHE A 1 87 ? -0.880 -3.623 -17.251 1.00 92.75 87 PHE A CA 1
ATOM 689 C C . PHE A 1 87 ? -0.707 -4.481 -15.988 1.00 92.75 87 PHE A C 1
ATOM 691 O O . PHE A 1 87 ? -1.681 -4.726 -15.279 1.00 92.75 87 PHE A O 1
ATOM 698 N N . ALA A 1 88 ? 0.530 -4.847 -15.639 1.00 95.12 88 ALA A N 1
ATOM 699 C CA . ALA A 1 88 ? 0.839 -5.596 -14.427 1.00 95.12 88 ALA A CA 1
ATOM 700 C C . ALA A 1 88 ? 0.318 -4.907 -13.157 1.00 95.12 88 ALA A C 1
ATOM 702 O O . ALA A 1 88 ? -0.152 -5.595 -12.261 1.00 95.12 88 ALA A O 1
ATOM 703 N N . PHE A 1 89 ? 0.322 -3.571 -13.081 1.00 96.31 89 PHE A N 1
ATOM 704 C CA . PHE A 1 89 ? -0.255 -2.850 -11.939 1.00 96.31 89 PHE A CA 1
ATOM 705 C C . PHE A 1 89 ? -1.749 -3.135 -11.789 1.00 96.31 89 PHE A C 1
ATOM 707 O O . PHE A 1 89 ? -2.198 -3.561 -10.730 1.00 96.31 89 PHE A O 1
ATOM 714 N N . TRP A 1 90 ? -2.507 -3.016 -12.877 1.00 96.19 90 TRP A N 1
ATOM 715 C CA . TRP A 1 90 ? -3.955 -3.229 -12.866 1.00 96.19 90 TRP A CA 1
ATOM 716 C C . TRP A 1 90 ? -4.368 -4.668 -12.538 1.00 96.19 90 TRP A C 1
ATOM 718 O O . TRP A 1 90 ? -5.492 -4.885 -12.095 1.00 96.19 90 TRP A O 1
ATOM 728 N N . VAL A 1 91 ? -3.464 -5.637 -12.700 1.00 97.62 91 VAL A N 1
ATOM 729 C CA . VAL A 1 91 ? -3.682 -7.039 -12.314 1.00 97.62 91 VAL A CA 1
ATOM 730 C C . VAL A 1 91 ? -3.193 -7.318 -10.890 1.00 97.62 91 VAL A C 1
ATOM 732 O O . VAL A 1 91 ? -3.917 -7.892 -10.079 1.00 97.62 91 VAL A O 1
ATOM 735 N N . VAL A 1 92 ? -1.970 -6.905 -10.559 1.00 97.94 92 VAL A N 1
ATOM 736 C CA . VAL A 1 92 ? -1.321 -7.224 -9.280 1.00 97.94 92 VAL A CA 1
ATOM 737 C C . VAL A 1 92 ? -1.983 -6.481 -8.124 1.00 97.94 92 VAL A C 1
ATOM 739 O O . VAL A 1 92 ? -2.210 -7.081 -7.077 1.00 97.94 92 VAL A O 1
ATOM 742 N N . THR A 1 93 ? -2.339 -5.204 -8.294 1.00 98.06 93 THR A N 1
ATOM 743 C CA . THR A 1 93 ? -2.972 -4.389 -7.246 1.00 98.06 93 THR A CA 1
ATOM 744 C C . THR A 1 93 ? -4.241 -5.025 -6.672 1.00 98.06 93 THR A C 1
ATOM 746 O O . THR A 1 93 ? -4.265 -5.251 -5.460 1.00 98.06 93 THR A O 1
ATOM 749 N N . PRO A 1 94 ? -5.278 -5.370 -7.465 1.00 97.81 94 PRO A N 1
ATOM 750 C CA . PRO A 1 94 ? -6.484 -5.980 -6.911 1.00 97.81 94 PRO A CA 1
ATOM 751 C C . PRO A 1 94 ? -6.216 -7.359 -6.298 1.00 97.81 94 PRO A C 1
ATOM 753 O O . PRO A 1 94 ? -6.763 -7.655 -5.238 1.00 97.81 94 PRO A O 1
ATOM 756 N N . ILE A 1 95 ? -5.339 -8.180 -6.889 1.00 98.25 95 ILE A N 1
ATOM 757 C CA . ILE A 1 95 ? -4.972 -9.487 -6.318 1.00 98.25 95 ILE A CA 1
ATOM 758 C C . ILE A 1 95 ? -4.331 -9.308 -4.941 1.00 98.25 95 ILE A C 1
ATOM 760 O O . ILE A 1 95 ? -4.728 -9.978 -3.987 1.00 98.25 95 ILE A O 1
ATOM 764 N N . VAL A 1 96 ? -3.373 -8.388 -4.806 1.00 97.88 96 VAL A N 1
ATOM 765 C CA . VAL A 1 96 ? -2.711 -8.107 -3.529 1.00 97.88 96 VAL A CA 1
ATOM 766 C C . VAL A 1 96 ? -3.695 -7.534 -2.514 1.00 97.88 96 VAL A C 1
ATOM 768 O O . VAL A 1 96 ? -3.690 -7.967 -1.364 1.00 97.88 96 VAL A O 1
ATOM 771 N N . MET A 1 97 ? -4.560 -6.596 -2.906 1.00 97.25 97 MET A N 1
ATOM 772 C CA . MET A 1 97 ? -5.574 -6.037 -2.004 1.00 97.25 97 MET A CA 1
ATOM 773 C C . MET A 1 97 ? -6.497 -7.127 -1.465 1.00 97.25 97 MET A C 1
ATOM 775 O O . MET A 1 97 ? -6.697 -7.218 -0.257 1.00 97.25 97 MET A O 1
ATOM 779 N N . LEU A 1 98 ? -7.012 -7.987 -2.348 1.00 97.88 98 LEU A N 1
ATOM 780 C CA . LEU A 1 98 ? -7.907 -9.074 -1.969 1.00 97.88 98 LEU A CA 1
ATOM 781 C C . LEU A 1 98 ? -7.202 -10.095 -1.079 1.00 97.88 98 LEU A C 1
ATOM 783 O O . LEU A 1 98 ? -7.685 -10.387 0.007 1.00 97.88 98 LEU A O 1
ATOM 787 N N . THR A 1 99 ? -6.051 -10.614 -1.503 1.00 97.00 99 THR A N 1
ATOM 788 C CA . THR A 1 99 ? -5.334 -11.663 -0.760 1.00 97.00 99 THR A CA 1
ATOM 789 C C . THR A 1 99 ? -4.822 -11.168 0.591 1.00 97.00 99 THR A C 1
ATOM 791 O O . THR A 1 99 ? -5.047 -11.826 1.606 1.00 97.00 99 THR A O 1
ATOM 794 N N . SER A 1 100 ? -4.202 -9.986 0.643 1.00 93.56 100 SER A N 1
ATOM 795 C CA . SER A 1 100 ? -3.691 -9.428 1.899 1.00 93.56 100 SER A CA 1
ATOM 796 C C . SER A 1 100 ? -4.815 -8.948 2.818 1.00 93.56 100 SER A C 1
ATOM 798 O O . SER A 1 100 ? -4.764 -9.191 4.022 1.00 93.56 100 SER A O 1
ATOM 800 N N . GLY A 1 101 ? -5.874 -8.341 2.273 1.00 94.69 101 GLY A N 1
ATOM 801 C CA . GLY A 1 101 ? -7.031 -7.909 3.051 1.00 94.69 101 GLY A CA 1
ATOM 802 C C . GLY A 1 101 ? -7.855 -9.075 3.596 1.00 94.69 101 GLY A C 1
ATOM 803 O O . GLY A 1 101 ? -8.283 -9.023 4.748 1.00 94.69 101 GLY A O 1
ATOM 804 N N . LEU A 1 102 ? -8.015 -10.160 2.829 1.00 96.19 102 LEU A N 1
ATOM 805 C CA . LEU A 1 102 ? -8.579 -11.417 3.333 1.00 96.19 102 LEU A CA 1
ATOM 806 C C . LEU A 1 102 ? -7.688 -12.030 4.415 1.00 96.19 102 LEU A C 1
ATOM 808 O O . LEU A 1 102 ? -8.206 -12.489 5.429 1.00 96.19 102 LEU A O 1
ATOM 812 N N . GLY A 1 103 ? -6.364 -11.984 4.242 1.00 94.25 103 GLY A N 1
ATOM 813 C CA . GLY A 1 103 ? -5.412 -12.409 5.266 1.00 94.25 103 GLY A CA 1
ATOM 814 C C . GLY A 1 103 ? -5.588 -11.639 6.578 1.00 94.25 103 GLY A C 1
ATOM 815 O O . GLY A 1 103 ? -5.722 -12.251 7.636 1.00 94.25 103 GLY A O 1
ATOM 816 N N . ILE A 1 104 ? -5.685 -10.307 6.516 1.00 92.94 104 ILE A N 1
ATOM 817 C CA . ILE A 1 104 ? -5.975 -9.463 7.687 1.00 92.94 104 ILE A CA 1
ATOM 818 C C . ILE A 1 104 ? -7.337 -9.820 8.289 1.00 92.94 104 ILE A C 1
ATOM 820 O O . ILE A 1 104 ? -7.465 -9.918 9.508 1.00 92.94 104 ILE A O 1
ATOM 824 N N . TRP A 1 105 ? -8.360 -10.028 7.461 1.00 94.81 105 TRP A N 1
ATOM 825 C CA . TRP A 1 105 ? -9.699 -10.356 7.943 1.00 94.81 105 TRP A CA 1
ATOM 826 C C . TRP A 1 105 ? -9.748 -11.709 8.676 1.00 94.81 105 TRP A C 1
ATOM 828 O O . TRP A 1 105 ? -10.376 -11.804 9.732 1.00 94.81 105 TRP A O 1
ATOM 838 N N . LEU A 1 106 ? -9.062 -12.730 8.151 1.00 95.19 106 LEU A N 1
ATOM 839 C CA . LEU A 1 106 ? -9.012 -14.082 8.717 1.00 95.19 106 LEU A CA 1
ATOM 840 C C . LEU A 1 106 ? -8.133 -14.162 9.969 1.00 95.19 106 LEU A C 1
ATOM 842 O O . LEU A 1 106 ? -8.555 -14.694 10.997 1.00 95.19 106 LEU A O 1
ATOM 846 N N . PHE A 1 107 ? -6.909 -13.640 9.879 1.00 92.81 107 PHE A N 1
ATOM 847 C CA . PHE A 1 107 ? -5.851 -13.880 10.865 1.00 92.81 107 PHE A CA 1
ATOM 848 C C . PHE A 1 107 ? -5.593 -12.688 11.790 1.00 92.81 107 PHE A C 1
ATOM 850 O O . PHE A 1 107 ? -4.936 -12.835 12.820 1.00 92.81 107 PHE A O 1
ATOM 857 N N . GLY A 1 108 ? -6.132 -11.510 11.468 1.00 88.38 108 GLY A N 1
ATOM 858 C CA . GLY A 1 108 ? -5.988 -10.318 12.292 1.00 88.38 108 GLY A CA 1
ATOM 859 C C . GLY A 1 108 ? -6.632 -10.464 13.672 1.00 88.38 108 GLY A C 1
ATOM 860 O O . GLY A 1 108 ? -7.527 -11.285 13.922 1.00 88.38 108 GLY A O 1
ATOM 861 N N . LYS A 1 109 ? -6.178 -9.638 14.613 1.00 87.56 109 LYS A N 1
ATOM 862 C CA 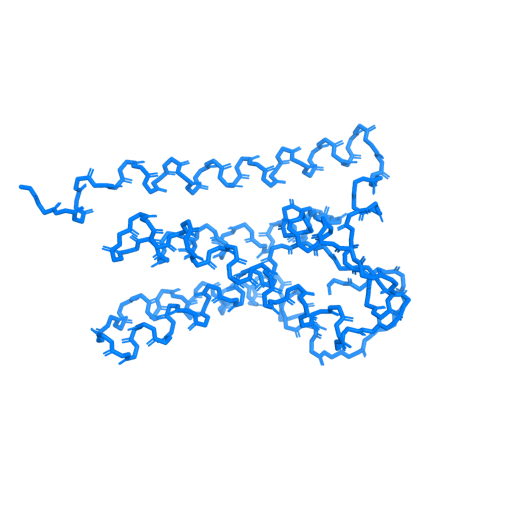. LYS A 1 109 ? -6.689 -9.625 15.987 1.00 87.56 109 LYS A CA 1
ATOM 863 C C . LYS A 1 109 ? -8.129 -9.093 16.026 1.00 87.56 109 LYS A C 1
ATOM 865 O O . LYS A 1 109 ? -8.389 -7.983 15.571 1.00 87.56 109 LYS A O 1
ATOM 870 N N . SER A 1 110 ? -9.061 -9.852 16.603 1.00 89.62 110 SER A N 1
ATOM 871 C CA . SER A 1 110 ? -10.446 -9.393 16.795 1.00 89.62 110 SER A CA 1
ATOM 872 C C . SER A 1 110 ? -10.514 -8.096 17.611 1.00 89.62 110 SER A C 1
ATOM 874 O O . SER A 1 110 ? -9.687 -7.870 18.496 1.00 89.62 110 SER A O 1
ATOM 876 N N . GLY A 1 111 ? -11.513 -7.255 17.325 1.00 87.75 111 GLY A N 1
ATOM 8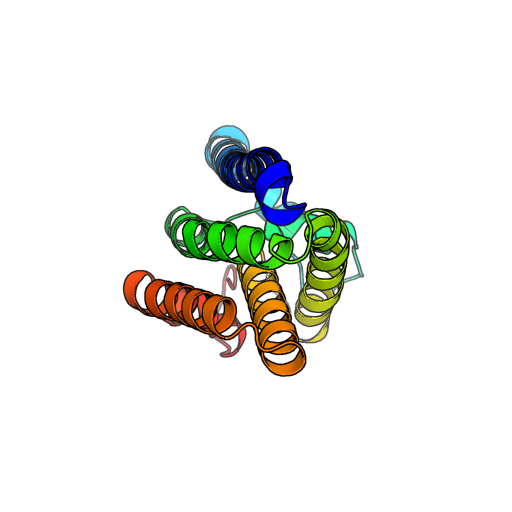77 C CA . GLY A 1 111 ? -11.706 -5.970 18.012 1.00 87.75 111 GLY A CA 1
ATOM 878 C C . GLY A 1 111 ? -10.731 -4.870 17.577 1.00 87.75 111 GLY A C 1
ATOM 879 O O . GLY A 1 111 ? -10.585 -3.870 18.271 1.00 87.75 111 GLY A O 1
ATOM 880 N N . THR A 1 112 ? -10.044 -5.053 16.448 1.00 88.81 112 THR A N 1
ATOM 881 C CA . THR A 1 112 ? -9.115 -4.070 15.879 1.00 88.81 112 THR A CA 1
ATOM 882 C C . THR A 1 112 ? -9.567 -3.666 14.475 1.00 88.81 112 THR A C 1
ATOM 884 O O . THR A 1 112 ? -10.354 -4.372 13.844 1.00 88.81 112 THR A O 1
ATOM 887 N N . GLY A 1 113 ? -9.103 -2.515 13.992 1.00 89.38 113 GLY A N 1
ATOM 888 C CA . GLY A 1 113 ? -9.392 -2.021 12.650 1.00 89.38 113 GLY A CA 1
ATOM 889 C C . GLY A 1 113 ? -8.100 -1.641 11.945 1.00 89.38 113 GLY A C 1
ATOM 890 O O . GLY A 1 113 ? -7.349 -0.827 12.474 1.00 89.38 113 GLY A O 1
ATOM 891 N N . HIS A 1 114 ? -7.876 -2.209 10.762 1.00 92.19 114 HIS A N 1
ATOM 892 C CA . HIS A 1 114 ? -6.657 -2.007 9.985 1.00 92.19 114 HIS A CA 1
ATOM 893 C C . HIS A 1 114 ? -6.943 -1.108 8.782 1.00 92.19 114 HIS A C 1
ATOM 895 O O . HIS A 1 114 ? -7.882 -1.341 8.018 1.00 92.19 114 HIS A O 1
ATOM 901 N N . VAL A 1 115 ? -6.119 -0.082 8.621 1.00 94.69 115 VAL A N 1
ATOM 902 C CA . VAL A 1 115 ? -6.058 0.807 7.453 1.00 94.69 115 VAL A CA 1
ATOM 903 C C . VAL A 1 115 ? -4.593 0.957 7.067 1.00 94.69 115 VAL A C 1
ATOM 905 O O . VAL A 1 115 ? -3.731 0.649 7.882 1.00 94.69 115 VAL A O 1
ATOM 908 N N . GLY A 1 116 ? -4.300 1.465 5.877 1.00 94.44 116 GLY A N 1
ATOM 909 C CA . GLY A 1 116 ? -2.943 1.791 5.445 1.00 94.44 116 GLY A CA 1
ATOM 910 C C . GLY A 1 116 ? -2.435 0.901 4.328 1.00 94.44 116 GLY A C 1
ATOM 911 O O . GLY A 1 116 ? -2.836 -0.252 4.176 1.00 94.44 116 GLY A O 1
ATOM 912 N N . ALA A 1 117 ? -1.499 1.443 3.553 1.00 95.56 117 ALA A N 1
ATOM 913 C CA . ALA A 1 117 ? -0.959 0.768 2.380 1.00 95.56 117 ALA A CA 1
ATOM 914 C C . ALA A 1 117 ? 0.044 -0.352 2.710 1.00 95.56 117 ALA A C 1
ATOM 916 O O . ALA A 1 117 ? 0.551 -0.994 1.796 1.00 95.56 117 ALA A O 1
ATOM 917 N N . SER A 1 118 ? 0.362 -0.605 3.981 1.00 92.25 118 SER A N 1
ATOM 918 C CA . SER A 1 118 ? 1.437 -1.529 4.370 1.00 92.25 118 SER A CA 1
ATOM 919 C C . SER A 1 118 ? 1.222 -2.962 3.872 1.00 92.25 118 SER A C 1
ATOM 921 O O . SER A 1 118 ? 2.171 -3.599 3.420 1.00 92.25 118 SER A O 1
ATOM 923 N N . SER A 1 119 ? -0.019 -3.455 3.858 1.00 91.06 119 SER A N 1
ATOM 924 C CA . SER A 1 119 ? -0.339 -4.776 3.299 1.00 91.06 119 SER A CA 1
ATOM 925 C C . SER A 1 119 ? -0.156 -4.831 1.777 1.00 91.06 119 SER A C 1
ATOM 927 O O . SER A 1 119 ? 0.334 -5.825 1.238 1.00 91.06 119 SER A O 1
ATOM 929 N N . LEU A 1 120 ? -0.470 -3.730 1.089 1.00 95.19 120 LEU A N 1
ATOM 930 C CA . LEU A 1 120 ? -0.248 -3.563 -0.345 1.00 95.19 120 LEU A CA 1
ATOM 931 C C . LEU A 1 120 ? 1.250 -3.497 -0.678 1.00 95.19 120 LEU A C 1
ATOM 933 O O . LEU A 1 120 ? 1.697 -4.146 -1.619 1.00 95.19 120 LEU A O 1
ATOM 937 N N .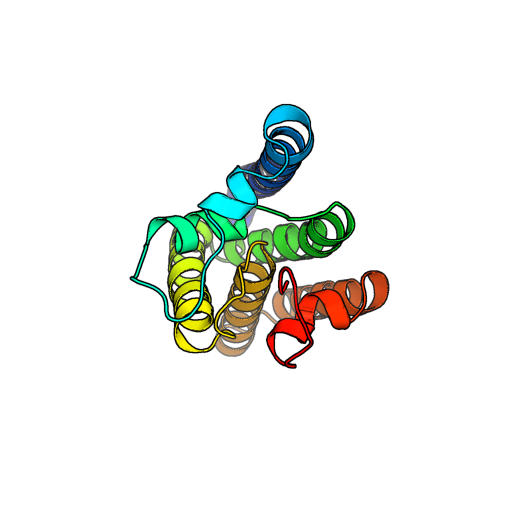 ILE A 1 121 ? 2.032 -2.781 0.134 1.00 96.31 121 ILE A N 1
ATOM 938 C CA . ILE A 1 121 ? 3.501 -2.720 0.061 1.00 96.31 121 ILE A CA 1
ATOM 939 C C . ILE A 1 121 ? 4.094 -4.121 0.217 1.00 96.31 121 ILE A C 1
ATOM 941 O O . ILE A 1 121 ? 4.917 -4.519 -0.603 1.00 96.31 121 ILE A O 1
ATOM 945 N N . LEU A 1 122 ? 3.651 -4.897 1.212 1.00 93.44 122 LEU A N 1
ATOM 946 C CA . LEU A 1 122 ? 4.137 -6.263 1.420 1.00 93.44 122 LEU A CA 1
ATOM 947 C C . LEU A 1 122 ? 3.812 -7.178 0.231 1.00 93.44 122 LEU A C 1
ATOM 949 O O . LEU A 1 122 ? 4.669 -7.942 -0.210 1.00 93.44 122 LEU A O 1
ATOM 953 N N . GLY A 1 123 ? 2.604 -7.088 -0.326 1.00 95.94 123 GLY A N 1
ATOM 954 C CA . GLY A 1 123 ? 2.249 -7.882 -1.501 1.00 95.94 123 GLY A CA 1
ATOM 955 C C . GLY A 1 123 ? 2.997 -7.461 -2.769 1.00 95.94 123 GLY A C 1
ATOM 956 O O . GLY A 1 123 ? 3.437 -8.326 -3.524 1.00 95.94 123 GLY A O 1
ATOM 957 N N . TYR A 1 124 ? 3.224 -6.161 -2.987 1.00 98.31 124 TYR A N 1
ATOM 958 C CA . TYR A 1 124 ? 4.084 -5.693 -4.080 1.00 98.31 124 TYR A CA 1
ATOM 959 C C . TYR A 1 124 ? 5.528 -6.149 -3.903 1.00 98.31 124 TYR A C 1
ATOM 961 O O . TYR A 1 124 ? 6.148 -6.582 -4.871 1.00 98.31 124 TYR A O 1
ATOM 969 N N . PHE A 1 125 ? 6.051 -6.098 -2.679 1.00 97.62 125 PHE A N 1
ATOM 970 C CA . PHE A 1 125 ? 7.372 -6.620 -2.355 1.00 97.62 125 PHE A CA 1
ATOM 971 C C . PHE A 1 125 ? 7.471 -8.112 -2.698 1.00 97.62 125 PHE A C 1
ATOM 973 O O . PHE A 1 125 ? 8.373 -8.505 -3.434 1.00 97.62 125 PHE A O 1
ATOM 980 N N . GLY A 1 126 ? 6.500 -8.926 -2.267 1.00 97.00 126 GLY A N 1
ATOM 981 C CA . GLY A 1 126 ? 6.435 -10.351 -2.606 1.00 97.00 126 GLY A CA 1
ATOM 982 C C . GLY A 1 126 ? 6.368 -10.612 -4.113 1.00 97.00 126 GLY A C 1
ATOM 983 O O . GLY A 1 126 ? 7.097 -11.463 -4.620 1.00 97.00 126 GLY A O 1
ATOM 984 N N . TYR A 1 127 ? 5.561 -9.842 -4.850 1.00 98.06 127 TYR A N 1
ATOM 985 C CA . TYR A 1 127 ? 5.493 -9.933 -6.311 1.00 98.06 127 TYR A CA 1
ATOM 986 C C . TYR A 1 127 ? 6.832 -9.594 -6.979 1.00 98.06 127 TYR A C 1
ATOM 988 O O . TYR A 1 127 ? 7.291 -10.341 -7.843 1.00 98.06 127 TYR A O 1
ATOM 996 N N . VAL A 1 128 ? 7.473 -8.487 -6.586 1.00 98.25 128 VAL A N 1
ATOM 997 C CA . VAL A 1 128 ? 8.758 -8.058 -7.158 1.00 98.25 128 VAL A CA 1
ATOM 998 C C . VAL A 1 128 ? 9.860 -9.069 -6.845 1.00 98.25 128 VAL A C 1
ATOM 1000 O O . VAL A 1 128 ? 10.640 -9.388 -7.739 1.00 98.25 128 VAL A O 1
ATOM 1003 N N . LEU A 1 129 ? 9.893 -9.623 -5.628 1.00 98.00 129 LEU A N 1
ATOM 1004 C CA . LEU A 1 129 ? 10.817 -10.700 -5.271 1.00 98.00 129 LEU A CA 1
ATOM 1005 C C . LEU A 1 129 ? 10.597 -11.945 -6.128 1.00 98.00 129 LEU A C 1
ATOM 1007 O O . LEU A 1 129 ? 11.536 -12.419 -6.762 1.00 98.00 129 LEU A O 1
ATOM 1011 N N . ALA A 1 130 ? 9.366 -12.459 -6.172 1.00 97.75 130 ALA A N 1
ATOM 1012 C CA . ALA A 1 130 ? 9.045 -13.672 -6.915 1.00 97.75 130 ALA A CA 1
ATOM 1013 C C . ALA A 1 130 ? 9.381 -13.512 -8.401 1.00 97.75 130 ALA A C 1
ATOM 1015 O O . ALA A 1 130 ? 10.087 -14.339 -8.974 1.00 97.75 130 ALA A O 1
ATOM 1016 N N . ARG A 1 131 ? 8.950 -12.404 -9.014 1.00 96.44 131 ARG A N 1
ATOM 1017 C CA . ARG A 1 131 ? 9.281 -12.086 -10.404 1.00 96.44 131 ARG A CA 1
ATOM 1018 C C . ARG A 1 131 ? 10.788 -11.963 -10.607 1.00 96.44 131 ARG A C 1
ATOM 1020 O O . ARG A 1 131 ? 11.306 -12.510 -11.572 1.00 96.44 131 ARG A O 1
ATOM 1027 N N . GLY A 1 132 ? 11.482 -11.239 -9.734 1.00 96.75 132 GLY A N 1
ATOM 1028 C CA . GLY A 1 132 ? 12.920 -11.024 -9.851 1.00 96.75 132 GLY A CA 1
ATOM 1029 C C . GLY A 1 132 ? 13.715 -12.324 -9.778 1.00 96.75 132 GLY A C 1
ATOM 1030 O O . GLY A 1 132 ? 14.641 -12.506 -10.559 1.00 96.75 132 GLY A O 1
ATOM 1031 N N . ILE A 1 133 ? 13.313 -13.252 -8.905 1.00 97.50 133 ILE A N 1
ATOM 1032 C CA . ILE A 1 133 ? 13.947 -14.569 -8.768 1.00 97.50 133 ILE A CA 1
ATOM 1033 C C . ILE A 1 133 ? 13.662 -15.430 -10.003 1.00 97.50 133 ILE A C 1
ATOM 1035 O O . ILE A 1 133 ? 14.573 -16.053 -10.537 1.00 97.50 133 ILE A O 1
ATOM 1039 N N . LEU A 1 134 ? 12.410 -15.453 -10.473 1.00 97.00 134 LEU A N 1
ATOM 1040 C CA . LEU A 1 134 ? 11.991 -16.301 -11.593 1.00 97.00 134 LEU A CA 1
ATOM 1041 C C . LEU A 1 134 ? 12.490 -15.801 -12.956 1.00 97.00 134 LEU A C 1
ATOM 1043 O O . LEU A 1 134 ? 12.732 -16.611 -13.845 1.00 97.00 134 LEU A O 1
ATOM 1047 N N . LEU A 1 135 ? 12.619 -14.483 -13.134 1.00 95.56 135 LEU A N 1
ATOM 1048 C CA . LEU A 1 135 ? 12.941 -13.845 -14.418 1.00 95.56 135 LEU A CA 1
ATOM 1049 C C . LEU A 1 135 ? 14.318 -13.155 -14.441 1.00 95.56 135 LEU A C 1
ATOM 1051 O O . LEU A 1 135 ? 14.655 -12.518 -15.435 1.00 95.56 135 LEU A O 1
ATOM 1055 N N . GLY A 1 136 ? 15.109 -13.251 -13.367 1.00 95.00 136 GLY A N 1
ATOM 1056 C CA . GLY A 1 136 ? 16.472 -12.702 -13.299 1.00 95.00 136 GLY A CA 1
ATOM 1057 C C . GLY A 1 136 ? 16.571 -11.179 -13.120 1.00 95.00 136 GLY A C 1
ATOM 1058 O O . GLY A 1 136 ? 17.624 -10.595 -13.365 1.00 95.00 136 GLY A O 1
ATOM 1059 N N . ASP A 1 137 ? 15.501 -10.512 -12.682 1.00 93.94 137 ASP A N 1
ATOM 1060 C CA . ASP A 1 137 ? 15.469 -9.061 -12.437 1.00 93.94 137 ASP A CA 1
ATOM 1061 C C . ASP A 1 137 ? 15.954 -8.720 -11.014 1.00 93.94 137 ASP A C 1
ATOM 1063 O O . ASP A 1 137 ? 15.201 -8.290 -10.134 1.00 93.94 137 ASP A O 1
ATOM 1067 N N . PHE A 1 138 ? 17.250 -8.943 -10.780 1.00 95.38 138 PHE A N 1
ATOM 1068 C CA . PHE A 1 138 ? 17.889 -8.714 -9.480 1.00 95.38 138 PHE A CA 1
ATOM 1069 C C . PHE A 1 138 ? 17.979 -7.231 -9.102 1.00 95.38 138 PHE A C 1
ATOM 1071 O O . PHE A 1 138 ? 17.989 -6.902 -7.918 1.00 95.38 138 PHE A O 1
ATOM 1078 N N . VAL A 1 139 ? 17.993 -6.320 -10.081 1.00 96.69 139 VAL A N 1
ATOM 1079 C CA . VAL A 1 139 ? 17.999 -4.872 -9.814 1.00 96.69 139 VAL A CA 1
ATOM 1080 C C . VAL A 1 139 ? 16.706 -4.459 -9.115 1.00 96.69 139 VAL A C 1
ATOM 1082 O O . VAL A 1 139 ? 16.760 -3.786 -8.085 1.00 96.69 139 VAL A O 1
ATOM 1085 N N . SER A 1 140 ? 15.546 -4.916 -9.600 1.00 96.62 140 SER A N 1
ATOM 1086 C CA . SER A 1 140 ? 14.276 -4.643 -8.919 1.00 96.62 140 SER A CA 1
ATOM 1087 C C . SER A 1 140 ? 14.221 -5.258 -7.521 1.00 96.62 140 SER A C 1
ATOM 1089 O O . SER A 1 140 ? 13.679 -4.628 -6.615 1.00 96.62 140 SER A O 1
ATOM 1091 N N . ILE A 1 141 ? 14.815 -6.441 -7.310 1.00 97.88 141 ILE A N 1
ATOM 1092 C CA . ILE A 1 141 ? 14.943 -7.039 -5.969 1.00 97.88 141 ILE A CA 1
ATOM 1093 C C . ILE A 1 141 ? 15.739 -6.121 -5.043 1.00 97.88 141 ILE A C 1
ATOM 1095 O O . ILE A 1 141 ? 15.270 -5.808 -3.950 1.00 97.88 141 ILE A O 1
ATOM 1099 N N . LEU A 1 142 ? 16.923 -5.673 -5.468 1.00 98.00 142 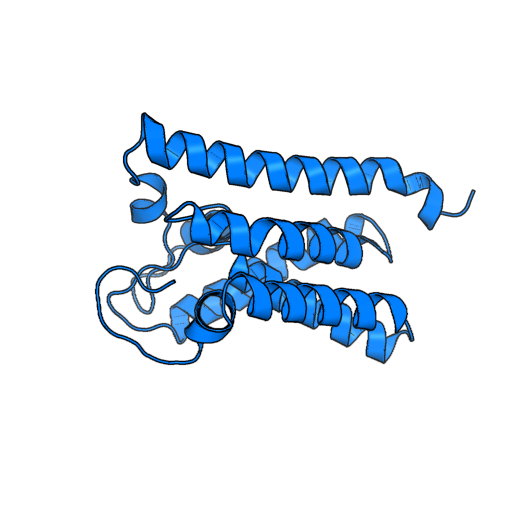LEU A N 1
ATOM 1100 C CA . LEU A 1 142 ? 17.791 -4.828 -4.647 1.00 98.00 142 LEU A CA 1
ATOM 1101 C C . LEU A 1 142 ? 17.103 -3.513 -4.268 1.00 98.00 142 LEU A C 1
ATOM 1103 O O . LEU A 1 142 ? 17.146 -3.115 -3.104 1.00 98.00 142 LEU A O 1
ATOM 1107 N N . ILE A 1 143 ? 16.411 -2.873 -5.215 1.00 98.00 143 ILE A N 1
ATOM 1108 C CA . ILE A 1 143 ? 15.648 -1.645 -4.951 1.00 98.00 143 ILE A CA 1
ATOM 1109 C C . ILE A 1 143 ? 14.494 -1.925 -3.977 1.00 98.00 143 ILE A C 1
ATOM 1111 O O . ILE A 1 143 ? 14.294 -1.166 -3.027 1.00 98.00 143 ILE A O 1
ATOM 1115 N N . ALA A 1 144 ? 13.749 -3.016 -4.179 1.00 97.00 144 ALA A N 1
ATOM 1116 C CA . ALA A 1 144 ? 12.627 -3.396 -3.323 1.00 97.00 144 ALA A CA 1
ATOM 1117 C C . ALA A 1 144 ? 13.072 -3.690 -1.881 1.00 97.00 144 ALA A C 1
ATOM 1119 O O . ALA A 1 144 ? 12.460 -3.202 -0.932 1.00 97.00 144 ALA A O 1
ATOM 1120 N N . VAL A 1 145 ? 14.163 -4.438 -1.703 1.00 96.19 145 VAL A N 1
ATOM 1121 C CA . VAL A 1 145 ? 14.753 -4.703 -0.382 1.00 96.19 145 VAL A CA 1
ATOM 1122 C C . VAL A 1 145 ? 15.255 -3.405 0.239 1.00 96.19 145 VAL A C 1
ATOM 1124 O O . VAL A 1 145 ? 14.926 -3.115 1.388 1.00 96.19 145 VAL A O 1
ATOM 1127 N N . GLY A 1 146 ? 15.985 -2.589 -0.523 1.00 95.56 146 GLY A N 1
ATOM 1128 C CA . GLY A 1 146 ? 16.518 -1.315 -0.053 1.00 95.56 146 GLY A CA 1
ATOM 1129 C C . GLY A 1 146 ? 15.427 -0.385 0.473 1.00 95.56 146 GLY A C 1
ATOM 1130 O O . GLY A 1 146 ? 15.537 0.110 1.591 1.00 95.56 146 GLY A O 1
ATOM 1131 N N . VAL A 1 147 ? 14.336 -0.189 -0.274 1.00 94.19 147 VAL A N 1
ATOM 1132 C CA . VAL A 1 147 ? 13.267 0.730 0.148 1.00 94.19 147 VAL A CA 1
ATOM 1133 C C . VAL A 1 147 ? 12.503 0.227 1.377 1.00 94.19 147 VAL A C 1
ATOM 1135 O O . VAL A 1 147 ? 12.151 1.029 2.243 1.00 94.19 147 VAL A O 1
ATOM 1138 N N . VAL A 1 148 ? 12.284 -1.087 1.500 1.00 90.75 148 VAL A N 1
ATOM 1139 C CA . VAL A 1 148 ? 11.625 -1.683 2.675 1.00 90.75 148 VAL A CA 1
ATOM 1140 C C . VAL A 1 148 ? 12.524 -1.588 3.908 1.00 90.75 148 VAL A C 1
ATOM 1142 O O . VAL A 1 148 ? 12.059 -1.184 4.974 1.00 90.75 148 VAL A O 1
ATOM 1145 N N . VAL A 1 149 ? 13.817 -1.894 3.770 1.00 90.12 149 VAL A N 1
ATOM 1146 C CA . VAL A 1 149 ? 14.794 -1.794 4.865 1.00 90.12 149 VAL A CA 1
ATOM 1147 C C . VAL A 1 149 ? 14.958 -0.344 5.315 1.00 90.12 149 VAL A C 1
ATOM 1149 O O . VAL A 1 149 ? 14.875 -0.069 6.510 1.00 90.12 149 VAL A O 1
ATOM 1152 N N . LEU A 1 150 ? 15.121 0.601 4.385 1.00 88.56 150 LEU A N 1
ATOM 1153 C CA . LEU A 1 150 ? 15.203 2.026 4.715 1.00 88.56 150 LEU A CA 1
ATOM 1154 C C . LEU A 1 150 ? 13.921 2.508 5.403 1.00 88.56 150 LEU A C 1
ATOM 1156 O O . LEU A 1 150 ? 13.997 3.173 6.433 1.00 88.56 150 LEU A O 1
ATOM 1160 N N . GLY A 1 151 ? 12.746 2.123 4.897 1.00 83.56 151 GLY A N 1
ATOM 1161 C CA . GLY A 1 151 ? 11.466 2.426 5.541 1.00 83.56 151 GLY A CA 1
ATOM 1162 C C . GLY A 1 151 ? 11.400 1.911 6.983 1.00 83.56 151 GLY A C 1
ATOM 1163 O O . GLY A 1 151 ? 11.030 2.658 7.892 1.00 83.56 151 GLY A O 1
ATOM 1164 N N . ALA A 1 152 ? 11.834 0.670 7.213 1.00 80.69 152 ALA A N 1
ATOM 1165 C CA . ALA A 1 152 ? 11.913 0.080 8.545 1.00 80.69 152 ALA A CA 1
ATOM 1166 C C . ALA A 1 152 ? 12.933 0.788 9.456 1.00 80.69 152 ALA A C 1
ATOM 1168 O O . ALA A 1 152 ? 12.683 0.919 10.651 1.00 80.69 152 ALA A O 1
ATOM 1169 N N . ILE A 1 153 ? 14.056 1.282 8.930 1.00 81.62 153 ILE A N 1
ATOM 1170 C CA . ILE A 1 153 ? 15.047 2.032 9.718 1.00 81.62 153 ILE A CA 1
ATOM 1171 C C . ILE A 1 153 ? 14.490 3.404 10.127 1.00 81.62 153 ILE A C 1
ATOM 1173 O O . ILE A 1 153 ? 14.503 3.742 11.309 1.00 81.62 153 ILE A O 1
ATOM 1177 N N . PHE A 1 154 ? 13.962 4.185 9.179 1.00 78.19 154 PHE A N 1
ATOM 1178 C CA . PHE A 1 154 ? 13.547 5.573 9.428 1.00 78.19 154 PHE A CA 1
ATOM 1179 C C . PHE A 1 154 ? 12.249 5.699 10.225 1.00 78.19 154 PHE A C 1
ATOM 1181 O O . PHE A 1 154 ? 12.113 6.591 11.061 1.00 78.19 154 PHE A O 1
ATOM 1188 N N . TYR A 1 155 ? 11.284 4.817 9.975 1.00 71.19 155 TYR A N 1
ATOM 1189 C CA . TYR A 1 155 ? 9.968 4.884 10.617 1.00 71.19 155 TYR A CA 1
ATOM 1190 C C . TYR A 1 155 ? 9.791 3.835 11.724 1.00 71.19 155 TYR A C 1
ATOM 1192 O O . TYR A 1 155 ? 8.765 3.823 12.415 1.00 71.19 155 TYR A O 1
ATOM 1200 N N . GLY A 1 156 ? 10.829 3.019 11.939 1.00 62.03 156 GLY A N 1
ATOM 1201 C CA . GLY A 1 156 ? 10.873 1.891 12.855 1.00 62.03 156 GLY A CA 1
ATOM 1202 C C . GLY A 1 156 ? 10.291 0.620 12.232 1.00 62.03 156 GLY A C 1
ATOM 1203 O O . GLY A 1 156 ? 9.206 0.638 11.646 1.00 62.03 156 GLY A O 1
ATOM 1204 N N . ALA A 1 157 ? 10.951 -0.524 12.464 1.00 49.78 157 ALA A N 1
ATOM 1205 C CA . ALA A 1 157 ? 10.414 -1.860 12.166 1.00 49.78 157 ALA A CA 1
ATOM 1206 C C . ALA A 1 157 ? 8.990 -2.032 12.741 1.00 49.78 157 ALA A C 1
ATOM 1208 O O . ALA A 1 157 ? 8.139 -2.715 12.178 1.00 49.78 157 ALA A O 1
ATOM 1209 N N . PHE A 1 158 ? 8.709 -1.312 13.830 1.00 48.44 158 PHE A N 1
ATOM 1210 C CA . PHE A 1 158 ? 7.434 -1.216 14.533 1.00 48.44 158 PHE A CA 1
ATOM 1211 C C . PHE A 1 158 ? 6.250 -0.643 13.724 1.00 48.44 158 PHE A C 1
ATOM 1213 O O . PHE A 1 158 ? 5.119 -0.789 14.178 1.00 48.44 158 PHE A O 1
ATOM 1220 N N . GLY A 1 159 ? 6.473 0.018 12.581 1.00 52.12 159 GLY A N 1
ATOM 1221 C CA . GLY A 1 159 ? 5.403 0.520 11.703 1.00 52.12 159 GLY A CA 1
ATOM 1222 C C . GLY A 1 159 ? 5.046 -0.426 10.551 1.00 52.12 159 GLY A C 1
ATOM 1223 O O . GLY A 1 159 ? 3.879 -0.526 10.193 1.00 52.12 159 GLY A O 1
ATOM 1224 N N . MET A 1 160 ? 6.033 -1.144 10.001 1.00 50.94 160 MET A N 1
ATOM 1225 C CA . MET A 1 160 ? 5.851 -2.033 8.841 1.00 50.94 160 MET A CA 1
ATOM 1226 C C . MET A 1 160 ? 5.713 -3.520 9.204 1.00 50.94 160 MET A C 1
ATOM 1228 O O . MET A 1 160 ? 5.011 -4.249 8.515 1.00 50.94 160 MET A O 1
ATOM 1232 N N . ILE A 1 161 ? 6.368 -3.983 10.278 1.00 45.34 161 ILE A N 1
ATOM 1233 C CA . ILE A 1 161 ? 6.480 -5.415 10.639 1.00 45.34 161 ILE A CA 1
ATOM 1234 C C . ILE A 1 161 ? 5.540 -5.790 11.798 1.00 45.34 161 ILE A C 1
ATOM 1236 O O . ILE A 1 161 ? 5.212 -6.956 12.014 1.00 45.34 161 ILE A O 1
ATOM 1240 N N . LYS A 1 162 ? 5.038 -4.806 12.549 1.00 47.12 162 LYS A N 1
ATOM 1241 C CA . LYS A 1 162 ? 4.278 -5.050 13.785 1.00 47.12 162 LYS A CA 1
ATOM 1242 C C . LYS A 1 162 ? 2.868 -5.619 13.581 1.00 47.12 162 LYS A C 1
ATOM 1244 O O . LYS A 1 162 ? 2.235 -6.005 14.556 1.00 47.12 162 LYS A O 1
ATOM 1249 N N . GLN A 1 163 ? 2.413 -5.768 12.339 1.00 49.78 163 GLN A N 1
ATOM 1250 C CA . GLN A 1 163 ? 1.224 -6.567 12.019 1.00 49.78 163 GLN A CA 1
ATOM 1251 C C . GLN A 1 163 ? 1.414 -8.063 12.355 1.00 49.78 163 GLN A C 1
ATOM 1253 O O . GLN A 1 163 ? 0.433 -8.786 12.494 1.00 49.78 163 GLN A O 1
ATOM 1258 N N . ILE A 1 164 ? 2.661 -8.517 12.554 1.00 46.47 164 ILE A N 1
ATOM 1259 C CA . ILE A 1 164 ? 3.006 -9.906 12.900 1.00 46.47 164 ILE A CA 1
ATOM 1260 C C . ILE A 1 164 ? 3.078 -10.125 14.430 1.00 46.47 164 ILE A C 1
ATOM 1262 O O . ILE A 1 164 ? 2.978 -11.260 14.891 1.00 46.47 164 ILE A O 1
ATOM 1266 N N . ILE A 1 165 ? 3.205 -9.066 15.250 1.00 39.72 165 ILE A N 1
ATOM 1267 C CA . ILE A 1 165 ? 3.415 -9.190 16.708 1.00 39.72 165 ILE A CA 1
ATOM 1268 C C . ILE A 1 165 ? 2.246 -8.555 17.489 1.00 39.72 165 ILE A C 1
ATOM 1270 O O . ILE A 1 165 ? 2.084 -7.331 17.459 1.00 39.72 165 ILE A O 1
ATOM 1274 N N . PRO A 1 166 ? 1.448 -9.342 18.245 1.00 40.59 166 PRO A N 1
ATOM 1275 C CA . PRO A 1 166 ? 0.280 -8.834 18.961 1.00 40.59 166 PRO A CA 1
ATOM 1276 C C . PRO A 1 166 ? 0.664 -7.817 20.053 1.00 40.59 166 PRO A C 1
ATOM 1278 O O . PRO A 1 166 ? 1.330 -8.155 21.027 1.00 40.59 166 PRO A O 1
ATOM 1281 N N . GLY A 1 167 ? 0.190 -6.572 19.931 1.00 41.19 167 GLY A N 1
ATOM 1282 C CA . GLY A 1 167 ? 0.318 -5.511 20.944 1.00 41.19 167 GLY A CA 1
ATOM 1283 C C . GLY A 1 167 ? -1.024 -4.827 21.246 1.00 41.19 167 GLY A C 1
ATOM 1284 O O . GLY A 1 167 ? -1.927 -4.842 20.412 1.00 41.19 167 GLY A O 1
ATOM 1285 N N . LYS A 1 168 ? -1.194 -4.308 22.471 1.00 38.59 168 LYS A N 1
ATOM 1286 C CA . LYS A 1 168 ? -2.480 -3.893 23.074 1.00 38.59 168 LYS A CA 1
ATOM 1287 C C . LYS A 1 168 ? -3.150 -2.645 22.452 1.00 38.59 168 LYS A C 1
ATOM 1289 O O . LYS A 1 168 ? -2.475 -1.689 22.101 1.00 38.59 168 LYS A O 1
ATOM 1294 N N . GLU A 1 169 ? -4.484 -2.766 22.405 1.00 48.16 169 GLU A N 1
ATOM 1295 C CA . GLU A 1 169 ? -5.633 -1.830 22.401 1.00 48.16 169 GLU A CA 1
ATOM 1296 C C . GLU A 1 169 ? -5.669 -0.538 21.558 1.00 48.16 169 GLU A C 1
ATOM 1298 O O . GLU A 1 169 ? -4.721 0.234 21.469 1.00 48.16 169 GLU A O 1
ATOM 1303 N N . GLY A 1 170 ? -6.855 -0.289 20.982 1.00 42.69 170 GLY A N 1
ATOM 1304 C CA . GLY A 1 170 ? -7.283 0.993 20.418 1.00 42.69 170 GLY A CA 1
ATOM 1305 C C . GLY A 1 170 ? -7.512 0.957 18.913 1.00 42.69 170 GLY A C 1
ATOM 1306 O O . GLY A 1 170 ? -8.647 0.926 18.459 1.00 42.69 170 GLY A O 1
ATOM 13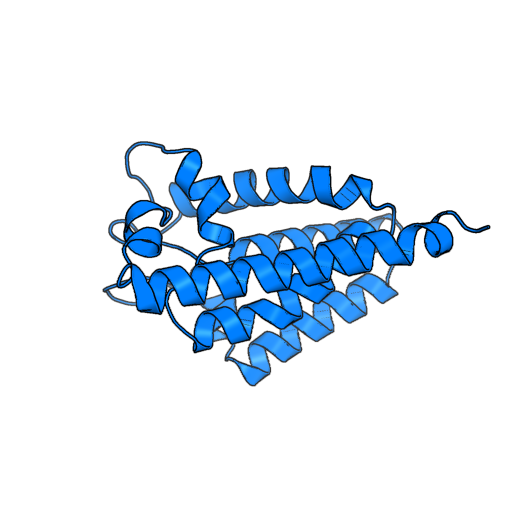07 N N . ILE A 1 171 ? -6.436 0.961 18.129 1.00 45.56 171 ILE A N 1
ATOM 1308 C CA . ILE A 1 171 ? -6.447 0.847 16.663 1.00 45.56 171 ILE A CA 1
ATOM 1309 C C . ILE A 1 171 ? -5.103 0.225 16.281 1.00 45.56 171 ILE A C 1
ATOM 1311 O O . ILE A 1 171 ? -4.070 0.908 16.259 1.00 45.56 171 ILE A O 1
ATOM 1315 N N . SER A 1 172 ? -5.100 -1.081 16.032 1.00 50.03 172 SER A N 1
ATOM 1316 C CA . SER A 1 172 ? -3.918 -1.783 15.532 1.00 50.03 172 SER A CA 1
ATOM 1317 C C . SER A 1 172 ? -3.613 -1.303 14.111 1.00 50.03 172 SER A C 1
ATOM 1319 O O . SER A 1 172 ? -4.502 -1.276 13.269 1.00 50.03 172 SER A O 1
ATOM 1321 N N . THR A 1 173 ? -2.381 -0.823 13.895 1.00 45.50 173 THR A N 1
ATOM 1322 C CA . THR A 1 173 ? -1.807 -0.552 12.557 1.00 45.50 173 THR A CA 1
ATOM 1323 C C . THR A 1 173 ? -1.870 -1.788 11.681 1.00 45.50 173 THR A C 1
ATOM 1325 O O . THR A 1 173 ? -1.496 -2.851 12.222 1.00 45.50 173 THR A O 1
#

Secondary structure (DSSP, 8-state):
--HHHHTHHHHHHHHHHHHHHHHHHHHHHHHTSTTHHHHHHSB-TTSSP-HHHHHHGGG--SSHHHHHHHHHHHHHHHHHHTSS-THHHHHHHHHHHHHHHHHHHHHSPTT--B-STHHHHHHHHHHHHHHHHHHT-HHHHHHHHHHHHHHHHHH-HHHHTGGGS---SS---